Protein AF-A0A3D5DLK9-F1 (afdb_monomer_lite)

Structure (mmCIF, N/CA/C/O backbone):
data_AF-A0A3D5DLK9-F1
#
_entry.id   AF-A0A3D5DLK9-F1
#
loop_
_atom_site.group_PDB
_atom_site.id
_atom_site.type_symbol
_atom_site.label_atom_id
_atom_site.label_alt_id
_atom_site.label_comp_id
_atom_site.label_asym_id
_atom_site.label_entity_id
_atom_site.label_seq_id
_atom_site.pdbx_PDB_ins_code
_atom_site.Cartn_x
_atom_site.Cartn_y
_atom_site.Cartn_z
_atom_site.occupancy
_atom_site.B_iso_or_equiv
_atom_site.auth_seq_id
_atom_site.auth_comp_id
_atom_site.auth_asym_id
_atom_site.auth_atom_id
_atom_site.pdbx_PDB_model_num
ATOM 1 N N . MET A 1 1 ? 34.222 -8.156 -37.693 1.00 48.53 1 MET A N 1
ATOM 2 C CA . MET A 1 1 ? 32.895 -7.717 -37.223 1.00 48.53 1 MET A CA 1
ATOM 3 C C . MET A 1 1 ? 32.948 -7.889 -35.720 1.00 48.53 1 MET A C 1
ATOM 5 O O . MET A 1 1 ? 33.077 -9.040 -35.324 1.00 48.53 1 MET A O 1
ATOM 9 N N . PRO A 1 2 ? 33.064 -6.831 -34.903 1.00 54.28 2 PRO A N 1
ATOM 10 C CA . PRO A 1 2 ? 32.943 -7.018 -33.468 1.00 54.28 2 PRO A CA 1
ATOM 11 C C . PRO A 1 2 ? 31.470 -7.276 -33.147 1.00 54.28 2 PRO A C 1
ATOM 13 O O . PRO A 1 2 ? 30.587 -6.738 -33.814 1.00 54.28 2 PRO A O 1
ATOM 16 N N . ASP A 1 3 ? 31.254 -8.161 -32.187 1.00 49.50 3 ASP A N 1
ATOM 17 C CA . ASP A 1 3 ? 29.960 -8.629 -31.718 1.00 49.50 3 ASP A CA 1
ATOM 18 C C . ASP A 1 3 ? 29.025 -7.461 -31.372 1.00 49.50 3 ASP A C 1
ATOM 20 O O . ASP A 1 3 ? 29.360 -6.609 -30.545 1.00 49.50 3 ASP A O 1
ATOM 24 N N . ASP A 1 4 ? 27.849 -7.436 -32.006 1.00 48.75 4 ASP A N 1
ATOM 25 C CA . ASP A 1 4 ? 26.692 -6.674 -31.540 1.00 48.75 4 ASP A CA 1
ATOM 26 C C . ASP A 1 4 ? 26.356 -7.187 -30.137 1.00 48.75 4 ASP A C 1
ATOM 28 O O . ASP A 1 4 ? 25.644 -8.179 -29.957 1.00 48.75 4 ASP A O 1
ATOM 32 N N . ILE A 1 5 ? 26.895 -6.517 -29.119 1.00 57.22 5 ILE A N 1
ATOM 33 C CA . ILE A 1 5 ? 26.330 -6.572 -27.780 1.00 57.22 5 ILE A CA 1
ATOM 34 C C . ILE A 1 5 ? 24.936 -5.971 -27.926 1.00 57.22 5 ILE A C 1
ATOM 36 O O . ILE A 1 5 ? 24.768 -4.751 -27.923 1.00 57.22 5 ILE A O 1
ATOM 40 N N . MET A 1 6 ? 23.931 -6.835 -28.106 1.00 54.41 6 MET A N 1
ATOM 41 C CA . MET A 1 6 ? 22.551 -6.464 -27.832 1.00 54.41 6 MET A CA 1
ATOM 42 C C . MET A 1 6 ? 22.560 -5.764 -26.474 1.00 54.41 6 MET A C 1
ATOM 44 O O . MET A 1 6 ? 23.092 -6.348 -25.524 1.00 54.41 6 MET A O 1
ATOM 48 N N . PRO A 1 7 ? 22.016 -4.544 -26.348 1.00 53.47 7 PRO A N 1
ATOM 49 C CA . PRO A 1 7 ? 21.822 -3.963 -25.041 1.00 53.47 7 PRO A CA 1
ATOM 50 C C . PRO A 1 7 ? 20.831 -4.881 -24.329 1.00 53.47 7 PRO A C 1
ATOM 52 O O . PRO A 1 7 ? 19.625 -4.819 -24.556 1.00 53.47 7 PRO A O 1
ATOM 55 N N . THR A 1 8 ? 21.336 -5.796 -23.502 1.00 54.22 8 THR A N 1
ATOM 56 C CA . THR A 1 8 ? 20.565 -6.308 -22.378 1.00 54.22 8 THR A CA 1
ATOM 57 C C . THR A 1 8 ? 20.087 -5.063 -21.668 1.00 54.22 8 THR A C 1
ATOM 59 O O . THR A 1 8 ? 20.924 -4.296 -21.192 1.00 54.22 8 THR A O 1
ATOM 62 N N . ALA A 1 9 ? 18.778 -4.811 -21.748 1.00 54.41 9 ALA A N 1
ATOM 63 C CA . ALA A 1 9 ? 18.150 -3.636 -21.180 1.00 54.41 9 ALA A CA 1
ATOM 64 C C . ALA A 1 9 ? 18.689 -3.470 -19.764 1.00 54.41 9 ALA A C 1
ATOM 66 O O . ALA A 1 9 ? 18.489 -4.339 -18.916 1.00 54.41 9 ALA A O 1
ATOM 67 N N . ASP A 1 10 ? 19.453 -2.403 -19.563 1.00 54.75 10 ASP A N 1
ATOM 68 C CA . ASP A 1 10 ? 19.831 -1.974 -18.234 1.00 54.75 10 ASP A CA 1
ATOM 69 C C . ASP A 1 10 ? 18.508 -1.779 -17.475 1.00 54.75 10 ASP A C 1
ATOM 71 O O . ASP A 1 10 ? 17.673 -1.001 -17.948 1.00 54.75 10 ASP A O 1
ATOM 75 N N . PRO A 1 11 ? 18.234 -2.532 -16.394 1.00 58.38 11 PRO A N 1
ATOM 76 C CA . PRO A 1 11 ? 16.982 -2.396 -15.653 1.00 58.38 11 PRO A CA 1
ATOM 77 C C . PRO A 1 11 ? 16.781 -0.971 -15.118 1.00 58.38 11 PRO A C 1
ATOM 79 O O . PRO A 1 11 ? 15.640 -0.601 -14.839 1.00 58.38 11 PRO A O 1
ATOM 82 N N . ASP A 1 12 ? 17.857 -0.180 -15.065 1.00 64.56 12 ASP A N 1
ATOM 83 C CA . ASP A 1 12 ? 17.868 1.213 -14.632 1.00 64.56 12 ASP A CA 1
ATOM 84 C C . ASP A 1 12 ? 17.707 2.202 -15.807 1.00 64.56 12 ASP A C 1
ATOM 86 O O . ASP A 1 12 ? 17.667 3.418 -15.610 1.00 64.56 12 ASP A O 1
ATOM 90 N N . ASN A 1 13 ? 17.574 1.717 -17.051 1.00 79.50 13 ASN A N 1
ATOM 91 C CA . ASN A 1 13 ? 17.148 2.556 -18.169 1.00 79.50 13 ASN A CA 1
ATOM 92 C C . ASN A 1 13 ? 15.619 2.744 -18.174 1.00 79.50 13 ASN A C 1
ATOM 94 O O . ASN A 1 13 ? 14.856 1.937 -17.642 1.00 79.50 13 ASN A O 1
ATOM 98 N N . ALA A 1 14 ? 15.150 3.818 -18.813 1.00 81.00 14 ALA A N 1
ATOM 99 C CA . ALA A 1 14 ? 13.734 4.193 -18.788 1.00 81.00 14 ALA A CA 1
ATOM 100 C C . ALA A 1 14 ? 12.786 3.091 -19.313 1.00 81.00 14 ALA A C 1
ATOM 102 O O . ALA A 1 14 ? 11.671 2.946 -18.815 1.00 81.00 14 ALA A O 1
ATOM 103 N N . GLU A 1 15 ? 13.211 2.295 -20.299 1.00 84.69 15 GLU A N 1
ATOM 104 C CA . GLU A 1 15 ? 12.403 1.194 -20.844 1.00 84.69 15 GLU A CA 1
ATOM 105 C C . GLU A 1 15 ? 12.328 -0.002 -19.880 1.00 84.69 15 GLU A C 1
ATOM 107 O O . GLU A 1 15 ? 11.265 -0.616 -19.735 1.00 84.69 15 GLU A O 1
ATOM 112 N N . GLY A 1 16 ? 13.430 -0.304 -19.187 1.00 87.31 16 GLY A N 1
ATOM 113 C CA . GLY A 1 16 ? 13.527 -1.317 -18.140 1.00 87.31 16 GLY A CA 1
ATOM 114 C C . GLY A 1 16 ? 12.664 -0.966 -16.932 1.00 87.31 16 GLY A C 1
ATOM 115 O O . GLY A 1 16 ? 11.856 -1.791 -16.496 1.00 87.31 16 GLY A O 1
ATOM 116 N N . ILE A 1 17 ? 12.735 0.289 -16.476 1.00 89.75 17 ILE A N 1
ATOM 117 C CA . ILE A 1 17 ? 11.896 0.821 -15.397 1.00 89.75 17 ILE A CA 1
ATOM 118 C C . ILE A 1 17 ? 10.416 0.665 -15.751 1.00 89.75 17 ILE A C 1
ATOM 120 O O . ILE A 1 17 ? 9.675 0.027 -15.003 1.00 89.75 17 ILE A O 1
ATOM 124 N N . VAL A 1 18 ? 9.978 1.162 -16.913 1.00 91.06 18 VAL A N 1
ATOM 125 C CA . VAL A 1 18 ? 8.568 1.063 -17.335 1.00 91.06 18 VAL A CA 1
ATOM 126 C C . VAL A 1 18 ? 8.115 -0.394 -17.455 1.00 91.06 18 VAL A C 1
ATOM 128 O O . VAL A 1 18 ? 7.004 -0.729 -17.037 1.00 91.06 18 VAL A O 1
ATOM 131 N N . SER A 1 19 ? 8.962 -1.275 -17.992 1.00 92.31 19 SER A N 1
ATOM 132 C CA . SER A 1 19 ? 8.650 -2.703 -18.120 1.00 92.31 19 SER A CA 1
ATOM 133 C C . SER A 1 19 ? 8.463 -3.367 -16.755 1.00 92.31 19 SER A C 1
ATOM 135 O O . SER A 1 19 ? 7.496 -4.105 -16.558 1.00 92.31 19 SER A O 1
ATOM 137 N N . ARG A 1 20 ? 9.330 -3.055 -15.784 1.00 93.44 20 ARG A N 1
ATOM 138 C CA . ARG A 1 20 ? 9.198 -3.531 -14.402 1.00 93.44 20 ARG A CA 1
ATOM 139 C C . ARG A 1 20 ? 7.935 -2.983 -13.736 1.00 93.44 20 ARG A C 1
ATOM 141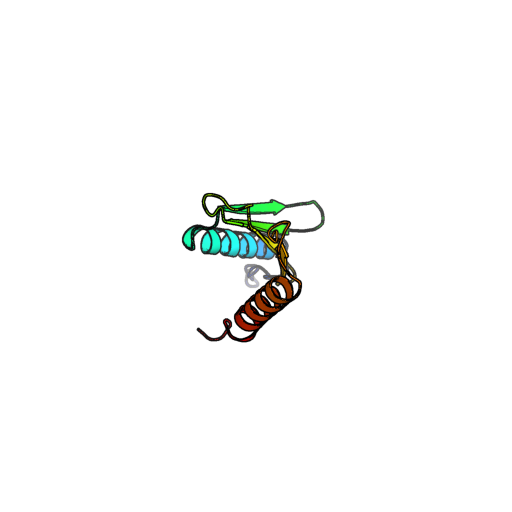 O O . ARG A 1 20 ? 7.187 -3.762 -13.152 1.00 93.44 20 ARG A O 1
ATOM 148 N N . MET A 1 21 ? 7.655 -1.685 -13.858 1.00 95.31 21 MET A N 1
ATOM 149 C CA . MET A 1 21 ? 6.451 -1.081 -13.268 1.00 95.31 21 MET A CA 1
ATOM 150 C C . MET A 1 21 ? 5.168 -1.668 -13.872 1.00 95.31 21 MET A C 1
ATOM 152 O O . MET A 1 21 ? 4.190 -1.890 -13.159 1.00 95.31 21 MET A O 1
ATOM 156 N N . ARG A 1 22 ? 5.177 -2.023 -15.163 1.00 95.44 22 ARG A N 1
ATOM 157 C CA . ARG A 1 22 ? 4.064 -2.751 -15.787 1.00 95.44 22 ARG A CA 1
ATOM 158 C C . ARG A 1 22 ? 3.881 -4.149 -15.208 1.00 95.44 22 ARG A C 1
ATOM 160 O O . ARG A 1 22 ? 2.757 -4.506 -14.877 1.00 95.44 22 ARG A O 1
ATOM 167 N N . ALA A 1 23 ? 4.966 -4.893 -15.004 1.00 95.81 23 ALA A N 1
ATOM 168 C CA . ALA A 1 23 ? 4.892 -6.200 -14.355 1.00 95.81 23 ALA A CA 1
ATOM 169 C C . ALA A 1 23 ? 4.321 -6.111 -12.925 1.00 95.81 23 ALA A C 1
ATOM 171 O O . ALA A 1 23 ? 3.528 -6.964 -12.525 1.00 95.81 23 ALA A O 1
ATOM 172 N N . VAL A 1 24 ? 4.665 -5.058 -12.172 1.00 95.38 24 VAL A N 1
ATOM 173 C CA . VAL A 1 24 ? 4.079 -4.789 -10.846 1.00 95.38 24 VAL A CA 1
ATOM 174 C C . VAL A 1 24 ? 2.572 -4.533 -10.953 1.00 95.38 24 VAL A C 1
ATOM 176 O O . VAL A 1 24 ? 1.797 -5.158 -10.229 1.00 95.38 24 VAL A O 1
ATOM 179 N N . ALA A 1 25 ? 2.133 -3.666 -11.871 1.00 96.25 25 ALA A N 1
ATOM 180 C CA . ALA A 1 25 ? 0.709 -3.38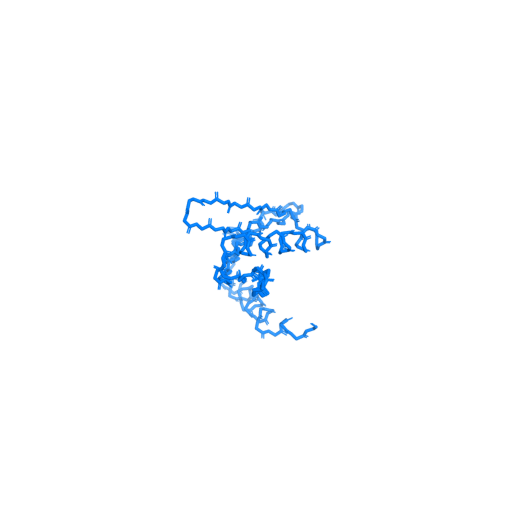3 -12.073 1.00 96.25 25 ALA A CA 1
ATOM 181 C C . ALA A 1 25 ? -0.092 -4.637 -12.479 1.00 96.25 25 ALA A C 1
ATOM 183 O O . ALA A 1 25 ? -1.194 -4.861 -11.967 1.00 96.25 25 ALA A O 1
ATOM 184 N N . ASP A 1 26 ? 0.470 -5.482 -13.345 1.00 96.88 26 ASP A N 1
ATOM 185 C CA . ASP A 1 26 ? -0.155 -6.737 -13.773 1.00 96.88 26 ASP A 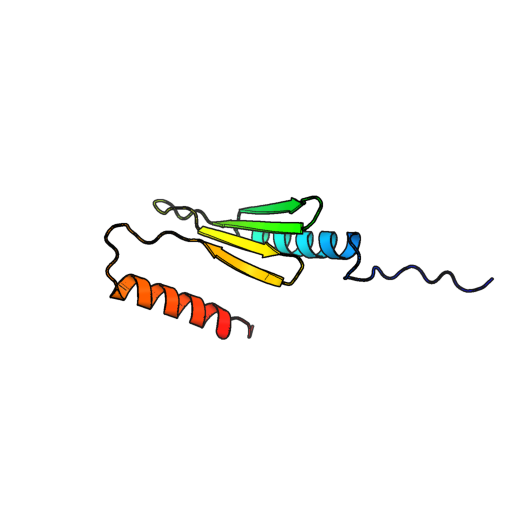CA 1
ATOM 186 C C . ASP A 1 26 ? -0.302 -7.715 -12.597 1.00 96.88 26 ASP A C 1
ATOM 188 O O . ASP A 1 26 ? -1.379 -8.278 -12.384 1.00 96.88 26 ASP A O 1
ATOM 19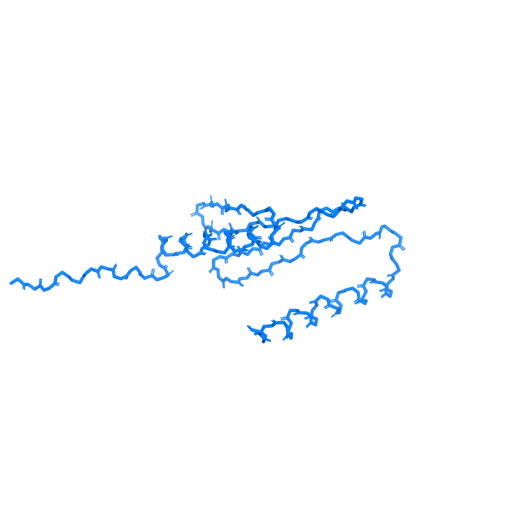2 N N . ALA A 1 27 ? 0.744 -7.874 -11.779 1.00 95.94 27 ALA A N 1
ATOM 193 C CA . ALA A 1 27 ? 0.708 -8.738 -10.599 1.00 95.94 27 ALA A CA 1
ATOM 194 C C . ALA A 1 27 ? -0.335 -8.269 -9.567 1.00 95.94 27 ALA A C 1
ATOM 196 O O . ALA A 1 27 ? -1.097 -9.080 -9.035 1.00 95.94 27 ALA A O 1
ATOM 197 N N . LEU A 1 28 ? -0.423 -6.958 -9.326 1.00 94.81 28 LEU A N 1
ATOM 198 C CA . LEU A 1 28 ? -1.435 -6.367 -8.446 1.00 94.81 28 LEU A CA 1
ATOM 199 C C . LEU A 1 28 ? -2.855 -6.560 -8.995 1.00 94.81 28 LEU A C 1
ATOM 201 O O . LEU A 1 28 ? -3.778 -6.849 -8.232 1.00 94.81 28 LEU A O 1
ATOM 205 N N . SER A 1 29 ? -3.019 -6.487 -10.317 1.00 94.94 29 SER A N 1
ATOM 206 C CA . SER A 1 29 ? -4.298 -6.750 -10.983 1.00 94.94 29 SER A CA 1
ATOM 207 C C . SER A 1 29 ? -4.745 -8.203 -10.840 1.00 94.94 29 SER A C 1
ATOM 209 O O . SER A 1 29 ? -5.907 -8.465 -10.531 1.00 94.94 29 SER A O 1
ATOM 211 N N . VAL A 1 30 ? -3.822 -9.159 -10.980 1.00 95.75 30 VAL A N 1
ATOM 212 C CA . VAL A 1 30 ? -4.087 -10.586 -10.720 1.00 95.75 30 VAL A CA 1
ATOM 213 C C . VAL A 1 30 ? -4.471 -10.828 -9.257 1.00 95.75 30 VAL A C 1
ATOM 215 O O . VAL A 1 30 ? -5.341 -11.653 -8.980 1.00 95.75 30 VAL A O 1
ATOM 218 N N . ALA A 1 31 ? -3.885 -10.074 -8.322 1.00 92.38 31 ALA A N 1
ATOM 219 C CA . ALA A 1 31 ? -4.248 -10.104 -6.905 1.00 92.38 31 ALA A CA 1
ATOM 220 C C . ALA A 1 31 ? -5.602 -9.425 -6.592 1.00 92.38 31 ALA A C 1
ATOM 222 O O . ALA A 1 31 ? -6.035 -9.418 -5.438 1.00 92.38 31 ALA A O 1
ATOM 223 N N . GLY A 1 32 ? -6.291 -8.880 -7.600 1.00 91.75 32 GLY A N 1
ATOM 224 C CA . GLY A 1 32 ? -7.625 -8.291 -7.475 1.00 91.75 32 GLY A CA 1
ATOM 225 C C . GLY A 1 32 ? -7.642 -6.798 -7.145 1.00 91.75 32 GLY A C 1
ATOM 226 O O . GLY A 1 32 ? -8.708 -6.269 -6.823 1.00 91.75 32 GLY A O 1
ATOM 227 N N . LEU A 1 33 ? -6.500 -6.109 -7.218 1.00 94.06 33 LEU A N 1
ATOM 228 C CA . LEU A 1 33 ? -6.441 -4.654 -7.096 1.00 94.06 33 LEU A CA 1
ATOM 229 C C . LEU A 1 33 ? -6.667 -4.008 -8.466 1.00 94.06 33 LEU A C 1
ATOM 231 O O . LEU A 1 33 ? -6.199 -4.502 -9.484 1.00 94.06 33 LEU A O 1
ATOM 235 N N . ALA A 1 34 ? -7.345 -2.867 -8.511 1.00 94.94 34 ALA A N 1
ATOM 236 C CA . ALA A 1 34 ? -7.385 -2.061 -9.725 1.00 94.94 34 ALA A CA 1
ATOM 237 C C . ALA A 1 34 ? -6.092 -1.239 -9.804 1.00 94.94 34 ALA A C 1
ATOM 239 O O . ALA A 1 34 ? -5.958 -0.248 -9.083 1.00 94.94 34 ALA A O 1
ATOM 240 N N . ALA A 1 35 ? -5.143 -1.676 -10.638 1.00 96.12 35 ALA A N 1
ATOM 241 C CA . ALA A 1 35 ? -3.835 -1.046 -10.786 1.00 96.12 35 ALA A CA 1
ATOM 242 C C . ALA A 1 35 ? -3.699 -0.269 -12.102 1.00 96.12 35 ALA A C 1
ATOM 244 O O . ALA A 1 35 ? -4.114 -0.729 -13.167 1.00 96.12 35 ALA A O 1
ATOM 245 N N . THR A 1 36 ? -3.085 0.908 -12.030 1.00 94.19 36 THR A N 1
ATOM 246 C CA . THR A 1 36 ? -2.749 1.751 -13.178 1.00 94.19 36 THR A CA 1
ATOM 247 C C . THR A 1 36 ? -1.306 2.226 -13.077 1.00 94.19 36 THR A C 1
ATOM 249 O O . THR A 1 36 ? -0.777 2.436 -11.988 1.00 94.19 36 THR A O 1
ATOM 252 N N . ILE A 1 37 ? -0.660 2.405 -14.229 1.00 94.75 37 ILE A N 1
ATOM 253 C CA . ILE A 1 37 ? 0.653 3.051 -14.310 1.00 94.75 37 ILE A CA 1
ATOM 254 C C . ILE A 1 37 ? 0.414 4.535 -14.561 1.00 94.75 37 ILE A C 1
ATOM 256 O O . ILE A 1 37 ? -0.275 4.893 -15.521 1.00 94.75 37 ILE A O 1
ATOM 260 N N . ASN A 1 38 ? 1.002 5.386 -13.730 1.00 91.75 38 ASN A N 1
ATOM 261 C CA . ASN A 1 38 ? 1.081 6.815 -13.965 1.00 91.75 38 ASN A CA 1
ATOM 262 C C . ASN A 1 38 ? 2.524 7.175 -14.333 1.00 91.75 38 ASN A C 1
ATOM 264 O O . ASN A 1 38 ? 3.458 6.958 -13.568 1.00 91.75 38 ASN A O 1
ATOM 268 N N . GLN A 1 39 ? 2.710 7.702 -15.539 1.00 87.50 39 GLN A N 1
ATOM 269 C CA . GLN A 1 39 ? 4.014 8.121 -16.032 1.00 87.50 39 GLN A CA 1
ATOM 270 C C . GLN A 1 39 ? 4.021 9.637 -16.169 1.00 87.50 39 GLN A C 1
ATOM 272 O O . GLN A 1 39 ? 3.330 10.214 -17.011 1.00 87.50 39 GLN A O 1
ATOM 277 N N . THR A 1 40 ? 4.835 10.281 -15.344 1.00 82.25 40 THR A N 1
ATOM 278 C CA . THR A 1 40 ? 5.133 11.704 -15.465 1.00 82.25 40 THR A CA 1
ATOM 279 C C . THR A 1 40 ? 6.437 11.896 -16.239 1.00 82.25 40 THR A C 1
ATOM 281 O O . THR A 1 40 ? 7.116 10.942 -16.617 1.00 82.25 40 THR A O 1
ATOM 284 N N . ARG A 1 41 ? 6.824 13.152 -16.481 1.00 77.44 41 ARG A N 1
ATOM 285 C CA . ARG A 1 41 ? 8.114 13.460 -17.115 1.00 77.44 41 ARG A CA 1
ATOM 286 C C . ARG A 1 41 ? 9.315 13.045 -16.250 1.00 77.44 41 ARG A C 1
ATOM 288 O O . ARG A 1 41 ? 10.410 12.914 -16.786 1.00 77.44 41 ARG A O 1
ATOM 295 N N . THR A 1 42 ? 9.126 12.908 -14.939 1.00 79.00 42 THR A N 1
ATOM 296 C CA . THR A 1 42 ? 10.212 12.755 -13.959 1.00 79.00 42 THR A CA 1
ATOM 297 C C . THR A 1 42 ? 10.118 11.488 -13.119 1.00 79.00 42 THR A C 1
ATOM 299 O O . THR A 1 42 ? 11.015 11.272 -12.321 1.00 79.00 42 THR A O 1
ATOM 302 N N . ALA A 1 43 ? 9.045 10.706 -13.249 1.00 83.69 43 ALA A N 1
ATOM 303 C CA . ALA A 1 43 ? 8.827 9.501 -12.455 1.00 83.69 43 ALA A CA 1
ATOM 304 C C . ALA A 1 43 ? 7.798 8.579 -13.116 1.00 83.69 43 ALA A C 1
ATOM 306 O O . ALA A 1 43 ? 6.820 9.059 -13.711 1.00 83.69 43 ALA A O 1
ATOM 307 N N . VAL A 1 44 ? 7.991 7.274 -12.951 1.00 91.50 44 VAL A N 1
ATOM 308 C CA . VAL A 1 44 ? 6.994 6.232 -13.202 1.00 91.50 44 VAL A CA 1
ATOM 309 C C . VAL A 1 44 ? 6.514 5.677 -11.864 1.00 91.50 44 VAL A C 1
ATOM 311 O O . VAL A 1 44 ? 7.307 5.203 -11.056 1.00 91.50 44 VAL A O 1
ATOM 314 N N . GLU A 1 45 ? 5.204 5.685 -11.647 1.00 94.44 45 GLU A N 1
ATOM 315 C CA . GLU A 1 45 ? 4.581 5.107 -10.458 1.00 94.44 45 GLU A CA 1
ATOM 316 C C . GLU A 1 45 ? 3.440 4.157 -10.837 1.00 94.44 45 GLU A C 1
ATOM 318 O O . GLU A 1 45 ? 2.820 4.262 -11.900 1.00 94.44 45 GLU A O 1
ATOM 323 N N . VAL A 1 46 ? 3.153 3.213 -9.949 1.00 96.12 46 VAL A N 1
ATOM 324 C CA . VAL A 1 46 ? 1.973 2.354 -9.994 1.00 96.12 46 VAL A CA 1
ATOM 325 C C . VAL A 1 46 ? 1.044 2.770 -8.870 1.00 96.12 46 VAL A C 1
ATOM 327 O O . VAL A 1 46 ? 1.449 2.818 -7.712 1.00 96.12 46 VAL A O 1
ATOM 330 N N . ILE A 1 47 ? -0.213 3.020 -9.218 1.00 95.88 47 ILE A N 1
ATOM 331 C CA . ILE A 1 47 ? -1.289 3.274 -8.265 1.00 95.88 47 ILE A CA 1
ATOM 332 C C . ILE A 1 47 ? -2.209 2.061 -8.296 1.00 95.88 47 ILE A C 1
ATOM 334 O O . ILE A 1 47 ? -2.790 1.746 -9.333 1.00 95.88 47 ILE A O 1
ATOM 338 N N . ALA A 1 48 ? -2.346 1.371 -7.170 1.00 96.06 48 ALA A N 1
ATOM 339 C CA . ALA A 1 48 ? -3.234 0.229 -7.021 1.00 96.06 48 ALA A CA 1
ATOM 340 C C . ALA A 1 48 ? -4.288 0.503 -5.956 1.00 96.06 48 ALA A C 1
ATOM 342 O O . ALA A 1 48 ? -3.979 0.891 -4.833 1.00 96.06 48 ALA A O 1
ATOM 343 N N . THR A 1 49 ? -5.549 0.277 -6.303 1.00 95.56 49 THR A N 1
ATOM 344 C CA . THR A 1 49 ? -6.682 0.560 -5.424 1.00 95.56 49 THR A CA 1
ATOM 345 C C . THR A 1 49 ? -7.462 -0.706 -5.110 1.00 95.56 49 THR A C 1
ATOM 347 O O . THR A 1 49 ? -7.634 -1.587 -5.957 1.00 95.56 49 THR A O 1
ATOM 350 N N . ILE A 1 50 ? -7.969 -0.796 -3.883 1.00 92.31 50 ILE A N 1
ATOM 351 C CA . ILE A 1 50 ? -8.943 -1.813 -3.491 1.00 92.31 50 ILE A CA 1
ATOM 352 C C . ILE A 1 50 ? -10.193 -1.144 -2.928 1.00 92.31 50 ILE A C 1
ATOM 354 O O . ILE A 1 50 ? -10.141 -0.269 -2.058 1.00 92.31 50 ILE A O 1
ATOM 358 N N . ARG A 1 51 ? -11.347 -1.588 -3.430 1.00 83.62 51 ARG A N 1
ATOM 359 C CA . ARG A 1 51 ? -12.664 -1.174 -2.949 1.00 83.62 51 ARG A CA 1
ATOM 360 C C . ARG A 1 51 ? -13.314 -2.322 -2.203 1.00 83.62 51 ARG A C 1
ATOM 362 O O . ARG A 1 51 ? -13.725 -3.311 -2.800 1.00 83.62 51 ARG A O 1
ATOM 369 N N . VAL A 1 52 ? -13.457 -2.154 -0.896 1.00 79.56 52 VAL A N 1
ATOM 370 C CA . VAL A 1 52 ? -14.289 -3.028 -0.070 1.00 79.56 52 VAL A CA 1
ATOM 371 C C . VAL A 1 52 ? -15.669 -2.384 0.038 1.00 79.56 52 VAL A C 1
ATOM 373 O O . VAL A 1 52 ? -15.773 -1.190 0.319 1.00 79.56 52 VAL A O 1
ATOM 376 N N . GLN A 1 53 ? -16.740 -3.143 -0.218 1.00 77.94 53 GLN A N 1
ATOM 377 C CA . GLN A 1 53 ? -18.103 -2.603 -0.150 1.00 77.94 53 GLN A CA 1
ATOM 378 C C . GLN A 1 53 ? -18.363 -1.939 1.210 1.00 77.94 53 GLN A C 1
ATOM 380 O O . GLN A 1 53 ? -18.097 -2.518 2.261 1.00 77.94 53 GLN A O 1
ATOM 385 N N . GLY A 1 54 ? -18.879 -0.708 1.179 1.00 76.12 54 GLY A N 1
ATOM 386 C CA . GLY A 1 54 ? -19.161 0.075 2.386 1.00 76.12 54 GLY A CA 1
ATOM 387 C C . GLY A 1 54 ? -17.932 0.694 3.063 1.00 76.12 54 GLY A C 1
ATOM 388 O O . GLY A 1 54 ? -18.085 1.312 4.112 1.00 76.12 54 GLY A O 1
ATOM 389 N N . GLN A 1 55 ? -16.733 0.567 2.487 1.00 79.31 55 GLN A N 1
ATOM 390 C CA . GLN A 1 55 ? -15.516 1.226 2.964 1.00 79.31 55 GLN A CA 1
ATOM 391 C C . GLN A 1 55 ? -15.020 2.258 1.951 1.00 79.31 55 GLN A C 1
ATOM 393 O O . GLN A 1 55 ? -15.319 2.187 0.757 1.00 79.31 55 GLN A O 1
ATOM 398 N N . ARG A 1 56 ? -14.246 3.232 2.441 1.00 86.00 56 ARG A N 1
ATOM 399 C CA . ARG A 1 56 ? -13.479 4.111 1.555 1.00 86.00 56 ARG A CA 1
ATOM 400 C C . ARG A 1 56 ? -12.380 3.300 0.872 1.00 86.00 56 ARG A C 1
ATOM 402 O O . ARG A 1 56 ? -11.892 2.318 1.425 1.00 86.00 56 ARG A O 1
ATOM 409 N N . GLU A 1 57 ? -12.024 3.728 -0.331 1.00 89.38 57 GLU A N 1
ATOM 410 C CA . GLU A 1 57 ? -10.942 3.132 -1.108 1.00 89.38 57 GLU A CA 1
ATOM 411 C C . GLU A 1 57 ? -9.623 3.170 -0.324 1.00 89.38 57 GLU A C 1
ATOM 413 O O . GLU A 1 57 ? -9.337 4.142 0.387 1.00 89.38 57 GLU A O 1
ATOM 418 N N . ILE A 1 58 ? -8.859 2.086 -0.440 1.00 92.88 58 ILE A N 1
ATOM 419 C CA . ILE A 1 58 ? -7.476 1.996 0.026 1.00 92.88 58 ILE A CA 1
ATOM 420 C C . ILE A 1 58 ? -6.593 2.040 -1.214 1.00 92.88 58 ILE A C 1
ATOM 422 O O . ILE A 1 58 ? -6.879 1.351 -2.195 1.00 92.88 58 ILE A O 1
ATOM 426 N N . GLU A 1 59 ? -5.533 2.831 -1.150 1.00 95.00 59 GLU A N 1
ATOM 427 C CA . GLU A 1 59 ? -4.599 3.060 -2.246 1.00 95.00 59 GLU A CA 1
ATOM 428 C C . GLU A 1 59 ? -3.189 2.633 -1.827 1.00 95.00 59 GLU A C 1
ATOM 430 O O . GLU A 1 59 ? -2.748 2.918 -0.711 1.00 95.00 59 GLU A O 1
ATOM 435 N N . ALA A 1 60 ? -2.499 1.942 -2.728 1.00 94.69 60 ALA A N 1
ATOM 436 C CA . ALA A 1 60 ? -1.077 1.663 -2.668 1.00 94.69 60 ALA A CA 1
ATOM 437 C C . ALA A 1 60 ? -0.385 2.398 -3.820 1.00 94.69 60 ALA A C 1
ATOM 439 O O . ALA A 1 60 ? -0.797 2.248 -4.971 1.00 94.69 60 ALA A O 1
ATOM 440 N N . VAL A 1 61 ? 0.652 3.172 -3.512 1.00 95.19 61 VAL A N 1
ATOM 441 C CA . VAL A 1 61 ? 1.490 3.863 -4.503 1.00 95.19 61 VAL A CA 1
ATOM 442 C C . VAL A 1 61 ? 2.880 3.254 -4.441 1.00 95.19 61 VAL A C 1
ATOM 444 O O . VAL A 1 61 ? 3.407 3.102 -3.344 1.00 95.19 61 VAL A O 1
ATOM 447 N N . ILE A 1 62 ? 3.447 2.874 -5.584 1.00 95.25 62 ILE A N 1
ATOM 448 C CA . ILE A 1 62 ? 4.795 2.307 -5.696 1.00 95.25 62 ILE A CA 1
ATOM 449 C C . ILE A 1 62 ? 5.542 3.071 -6.781 1.00 95.25 62 ILE A C 1
ATOM 451 O O . ILE A 1 62 ? 5.050 3.136 -7.908 1.00 95.25 62 ILE A O 1
ATOM 455 N N . ASP A 1 63 ? 6.714 3.613 -6.474 1.00 93.94 63 ASP A N 1
ATOM 456 C CA . ASP A 1 63 ? 7.555 4.287 -7.463 1.00 93.94 63 ASP A CA 1
ATOM 457 C C . ASP A 1 63 ? 8.687 3.395 -7.995 1.00 93.94 63 ASP A C 1
ATOM 459 O O . ASP A 1 63 ? 8.884 2.246 -7.583 1.00 93.94 63 ASP A O 1
ATOM 463 N N . GLU A 1 64 ? 9.419 3.928 -8.968 1.00 91.50 64 GLU A N 1
ATOM 464 C CA . GLU A 1 64 ? 10.564 3.263 -9.582 1.00 91.50 64 GLU A CA 1
ATOM 465 C C . GLU A 1 64 ? 11.741 3.024 -8.620 1.00 91.50 64 GLU A C 1
ATOM 467 O O . GLU A 1 64 ? 12.511 2.086 -8.821 1.00 91.50 64 GLU A O 1
ATOM 472 N N . ASP A 1 65 ? 11.864 3.761 -7.524 1.00 90.56 65 ASP A N 1
ATOM 473 C CA . ASP A 1 65 ? 12.921 3.521 -6.537 1.00 90.56 65 ASP A CA 1
ATOM 474 C C . ASP A 1 65 ? 12.533 2.423 -5.529 1.00 90.56 65 ASP A C 1
ATOM 476 O O . ASP A 1 65 ? 13.323 2.029 -4.667 1.00 90.56 65 ASP A O 1
ATOM 480 N N . GLY A 1 66 ? 11.322 1.872 -5.660 1.00 88.50 66 GLY A N 1
ATOM 481 C CA . GLY A 1 66 ? 10.778 0.862 -4.759 1.00 88.50 66 GLY A CA 1
ATOM 482 C C . GLY A 1 66 ? 10.240 1.455 -3.460 1.00 88.50 66 GLY A C 1
ATOM 483 O O . GLY A 1 66 ? 9.936 0.703 -2.529 1.00 88.50 66 GLY A O 1
ATOM 484 N N . TYR A 1 67 ? 10.101 2.780 -3.382 1.00 92.00 67 TYR A N 1
ATOM 485 C CA . TYR A 1 67 ? 9.360 3.407 -2.304 1.00 92.00 67 TYR A CA 1
ATOM 486 C C . TYR A 1 67 ? 7.868 3.108 -2.480 1.00 92.00 67 TYR A C 1
ATOM 488 O O . TYR A 1 67 ? 7.330 3.110 -3.589 1.00 92.00 67 TYR A O 1
ATOM 496 N N . ALA A 1 68 ? 7.209 2.797 -1.363 1.00 93.88 68 ALA A N 1
ATOM 497 C CA . ALA A 1 68 ? 5.810 2.407 -1.349 1.00 93.88 68 ALA A CA 1
ATOM 498 C C . ALA A 1 68 ? 5.033 3.121 -0.238 1.00 93.88 68 ALA A C 1
ATOM 500 O O . ALA A 1 68 ? 5.460 3.149 0.919 1.00 93.88 68 ALA A O 1
ATOM 501 N N . GLU A 1 69 ? 3.849 3.627 -0.577 1.00 95.00 69 GLU A N 1
ATOM 502 C CA . GLU A 1 69 ? 2.909 4.244 0.357 1.00 95.00 69 GLU A CA 1
ATOM 503 C C . GLU A 1 69 ? 1.600 3.463 0.420 1.00 95.00 69 GLU A C 1
ATOM 505 O O . GLU A 1 69 ? 1.060 3.056 -0.606 1.00 95.00 69 GLU A O 1
ATOM 510 N N . LEU A 1 70 ? 1.045 3.319 1.627 1.00 93.94 70 LEU A N 1
ATOM 511 C CA . LEU A 1 70 ? -0.322 2.845 1.837 1.00 93.94 70 LEU A CA 1
ATOM 512 C C . LEU A 1 70 ? -1.174 3.981 2.390 1.00 93.94 70 LEU A C 1
ATOM 514 O O . LEU A 1 70 ? -0.894 4.530 3.457 1.00 93.94 70 LEU A O 1
ATOM 518 N N . ARG A 1 71 ? -2.255 4.300 1.684 1.00 94.12 71 ARG A N 1
ATOM 519 C CA . ARG A 1 71 ? -3.175 5.384 2.019 1.00 94.12 71 ARG A CA 1
ATOM 520 C C . ARG A 1 71 ? -4.555 4.800 2.271 1.00 94.12 71 ARG A C 1
ATOM 522 O O . ARG A 1 71 ? -5.151 4.161 1.409 1.00 94.12 71 ARG A O 1
ATOM 529 N N . PHE A 1 72 ? -5.071 5.013 3.474 1.00 92.69 72 PHE A N 1
ATOM 530 C CA . PHE A 1 72 ? -6.382 4.521 3.881 1.00 92.69 72 PHE A CA 1
ATOM 531 C C . PHE A 1 72 ? -7.034 5.465 4.885 1.00 92.69 72 PHE A C 1
ATOM 533 O O . PHE A 1 72 ? -6.380 6.296 5.516 1.00 92.69 72 PHE A O 1
ATOM 540 N N . TRP A 1 73 ? -8.346 5.318 5.041 1.00 91.81 73 TRP A N 1
ATOM 541 C CA . TRP A 1 73 ? -9.135 6.111 5.973 1.00 91.81 73 TRP A CA 1
ATOM 542 C C . TRP A 1 73 ? -9.474 5.294 7.214 1.00 91.81 73 TRP A C 1
ATOM 544 O O . TRP A 1 73 ? -9.988 4.181 7.113 1.00 91.81 73 TRP A O 1
ATOM 554 N N . HIS A 1 74 ? -9.259 5.873 8.392 1.00 91.19 74 HIS A N 1
ATOM 555 C CA . HIS A 1 74 ? -9.916 5.390 9.601 1.00 91.19 74 HIS A CA 1
ATOM 556 C C . HIS A 1 74 ? -11.387 5.819 9.615 1.00 91.19 74 HIS A C 1
ATOM 558 O O . HIS A 1 74 ? -11.767 6.816 8.995 1.00 91.19 74 HIS A O 1
ATOM 564 N N . GLN A 1 75 ? -12.214 5.071 10.348 1.00 88.50 75 GLN A N 1
ATOM 565 C CA . GLN A 1 75 ? -13.570 5.521 10.646 1.00 88.50 75 GLN A CA 1
ATOM 566 C C . GLN A 1 75 ? -13.512 6.835 11.448 1.00 88.50 75 GLN A C 1
ATOM 568 O O . GLN A 1 75 ? -12.606 6.984 12.274 1.00 88.50 75 GLN A O 1
ATOM 573 N N . PRO A 1 76 ? -14.432 7.793 11.226 1.00 89.25 76 PRO A N 1
ATOM 574 C CA . PRO A 1 76 ? -14.395 9.092 11.904 1.00 89.25 76 PRO A CA 1
ATOM 575 C C . PRO A 1 76 ? -14.425 9.010 13.437 1.00 89.25 76 PRO A C 1
ATOM 577 O O . PRO A 1 76 ? -13.921 9.904 14.108 1.00 89.25 76 PRO A O 1
ATOM 580 N N . ASP A 1 77 ? -15.008 7.945 13.984 1.00 93.94 77 ASP A N 1
ATOM 581 C CA . ASP A 1 77 ? -15.131 7.657 15.414 1.00 93.94 77 ASP A CA 1
ATOM 582 C C . ASP A 1 77 ? -14.077 6.658 15.930 1.00 93.94 77 ASP A C 1
ATOM 584 O O . ASP A 1 77 ? -14.167 6.187 17.066 1.00 93.94 77 ASP A O 1
ATOM 588 N N . ALA A 1 78 ? -13.058 6.338 15.123 1.00 94.75 78 ALA A N 1
ATOM 589 C CA . ALA A 1 78 ? -11.992 5.433 15.527 1.00 94.75 78 ALA A CA 1
ATOM 590 C C . ALA A 1 78 ? -11.246 5.973 16.757 1.00 94.75 78 ALA A C 1
ATOM 592 O O . ALA A 1 78 ? -10.657 7.054 16.756 1.00 94.75 78 ALA A O 1
ATOM 593 N N . THR A 1 79 ? -11.228 5.171 17.816 1.00 97.69 79 THR A N 1
ATOM 594 C CA . THR A 1 79 ? -10.483 5.463 19.041 1.00 97.69 79 THR A CA 1
ATOM 595 C C . THR A 1 79 ? -8.968 5.423 18.795 1.00 97.69 79 THR A C 1
ATOM 597 O O . THR A 1 79 ? -8.498 4.685 17.920 1.00 97.69 79 THR A O 1
ATOM 600 N N . PRO A 1 80 ? -8.155 6.107 19.625 1.00 97.94 80 PRO A N 1
ATOM 601 C CA . PRO A 1 80 ? -6.694 6.028 19.535 1.00 97.94 80 PRO A CA 1
ATOM 602 C C . PRO A 1 80 ? -6.147 4.593 19.580 1.00 97.94 80 PRO A C 1
ATOM 604 O O . PRO A 1 80 ? -5.179 4.276 18.892 1.00 97.94 80 PRO A O 1
ATOM 607 N N . GLY A 1 81 ? -6.787 3.705 20.352 1.00 98.00 81 GLY A N 1
ATOM 608 C CA . GLY A 1 81 ? -6.423 2.287 20.418 1.00 98.00 81 GLY A CA 1
ATOM 609 C C . GLY A 1 81 ? -6.705 1.525 19.119 1.00 98.00 81 GLY A C 1
ATOM 610 O O . GLY A 1 81 ? -5.911 0.679 18.717 1.00 98.00 81 GLY A O 1
ATOM 611 N N . GLN A 1 82 ? -7.801 1.836 18.421 1.00 97.06 82 GLN A N 1
ATOM 612 C CA . GLN A 1 82 ? -8.103 1.232 17.118 1.00 97.06 82 GLN A CA 1
ATOM 613 C C . GLN A 1 82 ? -7.143 1.719 16.029 1.00 97.06 82 GLN A C 1
ATOM 615 O O . GLN A 1 82 ? -6.712 0.914 15.197 1.00 97.06 82 GLN A O 1
ATOM 620 N N . ILE A 1 83 ? -6.792 3.009 16.049 1.00 96.44 83 ILE A N 1
ATOM 621 C CA . ILE A 1 83 ? -5.824 3.599 15.117 1.00 96.44 83 ILE A CA 1
ATOM 622 C C . ILE A 1 83 ? -4.463 2.922 15.295 1.00 96.44 83 ILE A C 1
ATOM 624 O O . ILE A 1 83 ? -3.944 2.328 14.348 1.00 96.44 83 ILE A O 1
ATOM 628 N N . SER A 1 84 ? -3.924 2.919 16.520 1.00 97.88 84 SER A N 1
ATOM 629 C CA . SER A 1 84 ? -2.606 2.340 16.799 1.00 97.88 84 SER A CA 1
ATOM 630 C C . SER A 1 84 ? -2.556 0.840 16.509 1.00 97.88 84 SER A C 1
ATOM 632 O O . SER A 1 84 ? -1.627 0.380 15.853 1.00 97.88 84 SER A O 1
ATOM 634 N N . ALA A 1 85 ? -3.581 0.074 16.893 1.00 97.56 85 ALA A N 1
ATOM 635 C CA . ALA A 1 85 ? -3.634 -1.356 16.601 1.00 97.56 85 ALA A CA 1
ATOM 636 C C . ALA A 1 85 ? -3.659 -1.652 15.093 1.00 97.56 85 ALA A C 1
ATOM 638 O O . ALA A 1 85 ? -3.058 -2.627 14.645 1.00 97.56 85 ALA A O 1
ATOM 639 N N . THR A 1 86 ? -4.347 -0.829 14.300 1.00 95.56 86 THR A N 1
ATOM 640 C CA . THR A 1 86 ? -4.406 -0.997 12.840 1.00 95.56 86 THR A CA 1
ATOM 641 C C . THR A 1 86 ? -3.056 -0.711 12.196 1.00 95.56 86 THR A C 1
ATOM 643 O O . THR A 1 86 ? -2.578 -1.538 11.422 1.00 95.56 86 THR A O 1
ATOM 646 N N . ILE A 1 87 ? -2.412 0.399 12.567 1.00 95.69 87 ILE A N 1
ATOM 647 C CA . ILE A 1 87 ? -1.080 0.758 12.064 1.00 95.69 87 ILE A CA 1
ATOM 648 C C . ILE A 1 87 ? -0.051 -0.309 12.449 1.00 95.69 87 ILE A C 1
ATOM 650 O O . ILE A 1 87 ? 0.677 -0.788 11.585 1.00 95.69 87 ILE A O 1
ATOM 654 N N . SER A 1 88 ? -0.039 -0.765 13.706 1.00 96.88 88 SER A N 1
ATOM 655 C CA . SER A 1 88 ? 0.877 -1.821 14.155 1.00 96.88 88 SER A CA 1
ATOM 656 C C . SER A 1 88 ? 0.693 -3.123 13.378 1.00 96.88 88 SER A C 1
ATOM 658 O O . SER A 1 88 ? 1.678 -3.766 13.022 1.00 96.88 88 SER A O 1
ATOM 660 N N . ARG A 1 89 ? -0.554 -3.513 13.070 1.00 95.50 89 ARG A N 1
ATOM 661 C CA . ARG A 1 89 ? -0.820 -4.691 12.230 1.00 95.50 89 ARG A CA 1
ATOM 662 C C . ARG A 1 89 ? -0.308 -4.508 10.805 1.00 95.50 89 ARG A C 1
ATOM 664 O O . ARG A 1 89 ? 0.295 -5.438 10.281 1.00 95.50 89 ARG A O 1
ATOM 671 N N . ALA A 1 90 ? -0.525 -3.340 10.200 1.00 93.38 90 ALA A N 1
ATOM 672 C CA . ALA A 1 90 ? -0.043 -3.048 8.852 1.00 93.38 90 ALA A CA 1
ATOM 673 C C . ALA A 1 90 ? 1.492 -3.094 8.787 1.00 93.38 90 ALA A C 1
ATOM 675 O O . ALA A 1 90 ? 2.048 -3.808 7.958 1.00 93.38 90 ALA A O 1
ATOM 676 N N . VAL A 1 91 ? 2.176 -2.426 9.723 1.00 94.44 91 VAL A N 1
ATOM 677 C CA . VAL A 1 91 ? 3.644 -2.459 9.823 1.00 94.44 91 VAL A CA 1
ATOM 678 C C . VAL A 1 91 ? 4.146 -3.888 10.015 1.00 94.44 91 VAL A C 1
ATOM 680 O O . VAL A 1 91 ? 5.078 -4.299 9.332 1.00 94.44 91 VAL A O 1
ATOM 683 N N . ASN A 1 92 ? 3.512 -4.669 10.893 1.00 95.31 92 ASN A N 1
ATOM 684 C CA . ASN A 1 92 ? 3.908 -6.056 11.126 1.00 95.31 92 ASN A CA 1
ATOM 685 C C . ASN A 1 92 ? 3.735 -6.940 9.880 1.00 95.31 92 ASN A C 1
ATOM 687 O O . ASN A 1 92 ? 4.586 -7.784 9.607 1.00 95.31 92 ASN A O 1
ATOM 691 N N . ALA A 1 93 ? 2.652 -6.740 9.123 1.00 92.50 93 ALA A N 1
ATOM 692 C CA . ALA A 1 93 ? 2.415 -7.452 7.871 1.00 92.50 93 ALA A CA 1
ATOM 693 C C . ALA A 1 93 ? 3.478 -7.115 6.814 1.00 92.50 93 ALA A C 1
ATOM 695 O O . ALA A 1 93 ? 3.938 -8.011 6.116 1.00 92.50 93 ALA A O 1
ATOM 696 N N . ILE A 1 94 ? 3.919 -5.857 6.739 1.00 90.56 94 ILE A N 1
ATOM 697 C CA . ILE A 1 94 ? 4.976 -5.428 5.811 1.00 90.56 94 ILE A CA 1
ATOM 698 C C . ILE A 1 94 ? 6.330 -6.031 6.208 1.00 90.56 94 ILE A C 1
ATOM 700 O O . ILE A 1 94 ? 7.047 -6.553 5.360 1.00 90.56 94 ILE A O 1
ATOM 704 N N . THR A 1 95 ? 6.681 -6.004 7.495 1.00 90.12 95 THR A N 1
ATOM 705 C CA . THR A 1 95 ? 8.009 -6.440 7.958 1.00 90.12 95 THR A CA 1
ATOM 706 C C . THR A 1 95 ? 8.186 -7.956 8.017 1.00 90.12 95 THR A C 1
ATOM 708 O O . THR A 1 95 ? 9.318 -8.426 7.939 1.00 90.12 95 THR A O 1
ATOM 711 N N . HIS A 1 96 ? 7.100 -8.729 8.123 1.00 79.31 96 HIS A N 1
ATOM 712 C 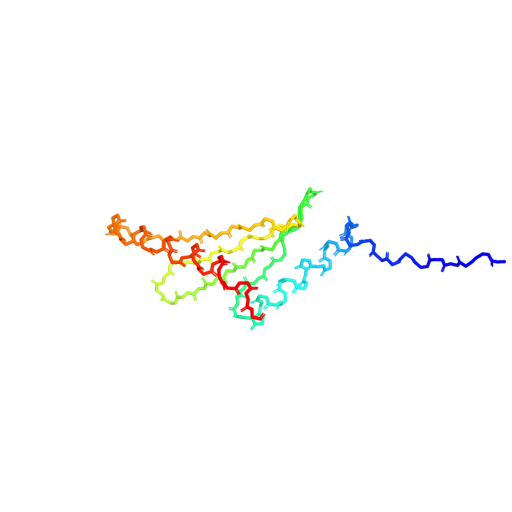CA . HIS A 1 96 ? 7.157 -10.195 8.223 1.00 79.31 96 HIS A CA 1
ATOM 713 C C . HIS A 1 96 ? 6.506 -10.928 7.039 1.00 79.31 96 HIS A C 1
ATOM 715 O O . HIS A 1 96 ? 6.657 -12.140 6.922 1.00 79.31 96 HIS A O 1
ATOM 721 N N . GLY A 1 97 ? 5.800 -10.221 6.152 1.00 60.38 97 GLY A N 1
ATOM 722 C CA . GLY A 1 97 ? 5.173 -10.792 4.955 1.00 60.38 97 GLY A CA 1
ATOM 723 C C . GLY A 1 97 ? 6.129 -11.017 3.779 1.00 60.38 97 GLY A C 1
ATOM 724 O O . GLY A 1 97 ? 5.772 -11.720 2.844 1.00 60.38 97 GLY A O 1
ATOM 725 N N . ALA A 1 98 ? 7.355 -10.481 3.827 1.00 56.09 98 ALA A N 1
ATOM 726 C CA . ALA A 1 98 ? 8.371 -10.643 2.778 1.00 56.09 98 ALA A CA 1
ATOM 727 C C . ALA A 1 98 ? 9.043 -12.038 2.747 1.00 56.09 98 ALA A C 1
ATOM 729 O O . ALA A 1 98 ? 10.005 -1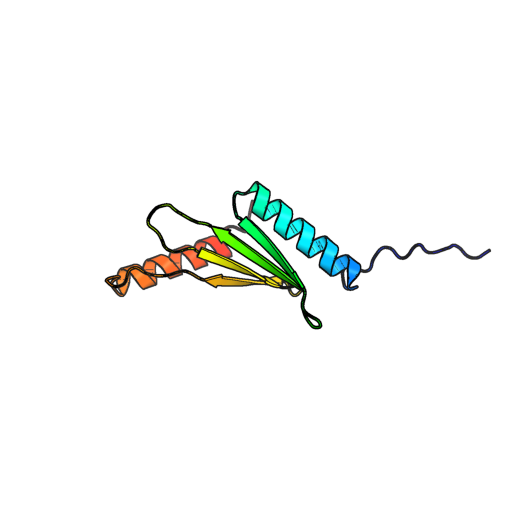2.249 2.015 1.00 56.09 98 ALA A O 1
ATOM 730 N N . SER A 1 99 ? 8.573 -12.986 3.566 1.00 42.94 99 SER A N 1
ATOM 731 C CA . SER A 1 99 ? 9.043 -14.376 3.609 1.00 42.94 99 SER A CA 1
ATOM 732 C C . SER A 1 99 ? 7.939 -15.315 3.118 1.00 42.94 99 SER A C 1
ATOM 734 O O . SER A 1 99 ? 7.253 -15.945 3.922 1.00 42.94 99 SER A O 1
ATOM 736 N N . SER A 1 100 ? 7.701 -15.382 1.810 1.00 41.97 100 SER A N 1
ATOM 737 C CA . SER A 1 100 ? 6.857 -16.408 1.177 1.00 41.97 100 SER A CA 1
ATOM 738 C C . SER A 1 100 ? 7.329 -16.676 -0.240 1.00 41.97 100 SER A C 1
ATOM 740 O O . SER A 1 100 ? 7.661 -15.689 -0.929 1.00 41.97 100 SER A O 1
#

Foldseek 3Di:
DPDPPPPPDPCPDPVNLVVVQVVVQVVLVVVVWNWDWDDDPVWIKIWTWDDDPPADIWIWIATSVRDIDIDGDDDPPDDPVNVVVVVVVVVVCVVPVVPD

pLDDT: mean 85.53, std 15.12, range [41.97, 98.0]

Secondary structure (DSSP, 8-state):
----------TTSHHHHHHHHHHHHHHHHHTT-EEEEEE-SS-EEEEEEE--TTS--EEEEEETT--EEEE-PPPTT--HHHHHHHHHHHHHHHHHTT--

Sequence (100 aa):
MPDDIMPTADPDNAEGIVSRMRAVADALSVAGLAATINQTRTAVEVIATIRVQGQREIEAVIDEDGYAELRFWHQPDATPGQISATISRAVNAITHGASS

Radius of gyration: 18.2 Å; chains: 1; bounding box: 52×30×58 Å